Protein AF-A0A519YXF6-F1 (afdb_monomer)

pLDDT: mean 74.69, std 16.26, range [27.08, 92.06]

Sequence (154 aa):
MPQNLLSKSTFIRSLQCQKSLYLYKRHTYLRDKISEEQQVQTAANLNEEIAKWQGELPIFLSGAINPASLIPVFRRQVTVLRMGCAHAIMLVNRPLMLSRSAAPSSIKPHVEECLSAAKQVLEMVLDFVADNHMFQGFWKTQVRLTIPTADLIC

Foldseek 3Di:
DDDPDDDPVRVVVVVVVVVVVCCVVPPVVPDDDDDLVNLLVQLVVQLVVLVVVLVVDDPLQNCVDDLVPDDPVSSVVNLVSLLVSLVSLLVSLVVLVVDDPDDCVSNVVSVVSNVVSVVVNVVSVVVCVVVVVPPPPDCVVVVPVPDPPPDDDD

Nearest PDB structures (foldseek):
  4dyc-assembly1_B  TM=4.799E-01  e=4.374E+00  Enterobacteria phage HK620
  8j0o-assembly1_D  TM=3.938E-01  e=5.435E+00  Homo sapiens

Solvent-accessible surface area (backbone atoms only — not comparable to full-atom values): 9242 Å² total; per-residue (Å²): 131,86,76,89,72,74,52,71,69,57,53,53,50,49,54,51,49,52,51,52,52,49,33,64,76,75,37,65,84,78,53,83,85,71,54,68,69,56,50,52,53,51,32,53,53,50,52,50,50,50,55,51,55,48,68,70,40,57,63,83,58,51,63,82,52,66,57,84,81,42,59,72,69,56,30,49,52,32,52,54,50,54,48,51,52,28,48,49,48,35,61,55,33,46,66,63,76,72,53,88,81,67,63,66,80,74,48,47,63,46,52,53,51,26,52,49,27,52,48,52,47,51,51,56,52,50,53,31,60,74,68,70,59,74,61,87,75,64,57,73,68,58,53,64,79,75,47,82,79,75,88,71,91,132

Radius of gyration: 18.79 Å; Cα contacts (8 Å, |Δi|>4): 73; chains: 1; bounding box: 54×47×45 Å

Secondary structure (DSSP, 8-state):
-------HHHHHHHHHHHHHHHHHHH-GGGS----HHHHHHHHHHHHHHHHHHHHTS-TTTTT-S-GGGS-HHHHHHHHHHHHHHHHHHHHHHHHHHT-SSS-HHHHHHHHHHHHHHHHHHHHHHHHHHHTT---TTTTTTTGGGTS-------

Mean predicted aligned error: 11.9 Å

Structure (mmCIF, N/CA/C/O backbone):
data_AF-A0A5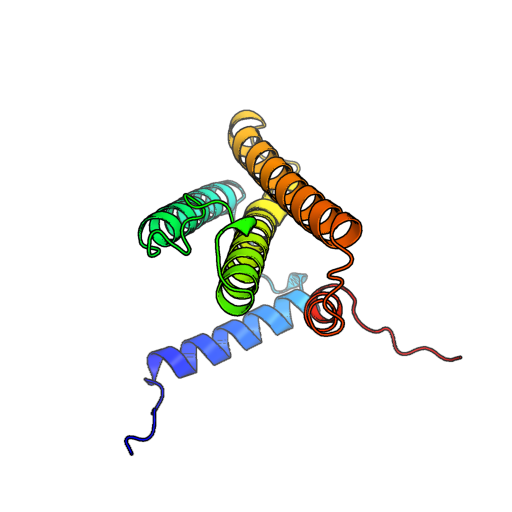19YXF6-F1
#
_entry.id   AF-A0A519YXF6-F1
#
loop_
_atom_site.group_PDB
_atom_site.id
_atom_site.type_symbol
_atom_site.label_atom_id
_atom_site.label_alt_id
_atom_site.label_comp_id
_atom_site.label_asym_id
_atom_site.label_entity_id
_atom_site.label_seq_id
_atom_site.pdbx_PDB_ins_code
_atom_site.Cartn_x
_atom_site.Cartn_y
_atom_site.Cartn_z
_atom_site.occupancy
_atom_site.B_iso_or_equiv
_atom_site.auth_seq_id
_atom_site.auth_comp_id
_atom_site.auth_asym_id
_atom_site.auth_atom_id
_atom_site.pdbx_PDB_model_num
ATOM 1 N N . MET A 1 1 ? 32.617 -6.165 10.094 1.00 41.38 1 MET A N 1
ATOM 2 C CA . MET A 1 1 ? 31.212 -6.264 9.638 1.00 41.38 1 MET A CA 1
ATOM 3 C C . MET A 1 1 ? 30.334 -6.174 10.880 1.00 41.38 1 MET A C 1
ATOM 5 O O . MET A 1 1 ? 30.453 -7.075 11.704 1.00 41.38 1 MET A O 1
ATOM 9 N N . PRO A 1 2 ? 29.558 -5.103 11.116 1.00 50.19 2 PRO A N 1
ATOM 10 C CA . PRO A 1 2 ? 28.715 -5.046 12.305 1.00 50.19 2 PRO A CA 1
ATOM 11 C C . PRO A 1 2 ? 27.603 -6.093 12.173 1.00 50.19 2 PRO A C 1
ATOM 13 O O . PRO A 1 2 ? 26.927 -6.174 11.149 1.00 50.19 2 PRO A O 1
ATOM 16 N N . GLN A 1 3 ? 27.449 -6.934 13.194 1.00 58.16 3 GLN A N 1
ATOM 17 C CA . GLN A 1 3 ? 26.287 -7.804 13.321 1.00 58.16 3 GLN A CA 1
ATOM 18 C C . G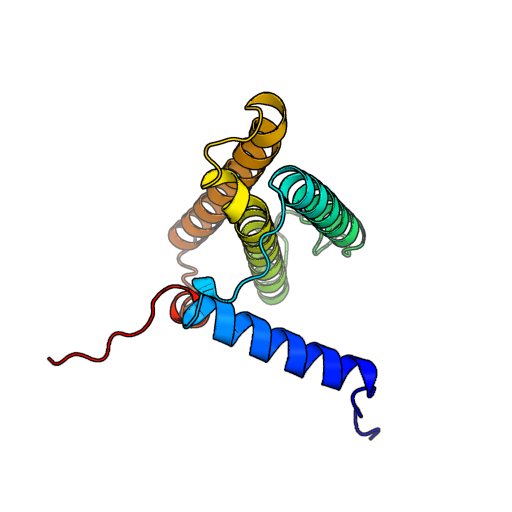LN A 1 3 ? 25.077 -6.897 13.551 1.00 58.16 3 GLN A C 1
ATOM 20 O O . GLN A 1 3 ? 25.054 -6.143 14.523 1.00 58.16 3 GLN A O 1
ATOM 25 N N . ASN A 1 4 ? 24.094 -6.932 12.650 1.00 59.56 4 ASN A N 1
ATOM 26 C CA . ASN A 1 4 ? 22.839 -6.196 12.803 1.00 59.56 4 ASN A CA 1
ATOM 27 C C . ASN A 1 4 ? 22.037 -6.813 13.959 1.00 59.56 4 ASN A C 1
ATOM 29 O O . ASN A 1 4 ? 21.145 -7.636 13.751 1.00 59.56 4 ASN A O 1
ATOM 33 N N . LEU A 1 5 ? 22.405 -6.470 15.192 1.00 74.00 5 LEU A N 1
ATOM 34 C CA . LEU A 1 5 ? 21.732 -6.932 16.394 1.00 74.00 5 LEU A CA 1
ATOM 35 C C . LEU A 1 5 ? 20.425 -6.147 16.532 1.00 74.00 5 LEU A C 1
ATOM 37 O O . LEU A 1 5 ? 20.432 -4.940 16.770 1.00 74.00 5 LEU A O 1
ATOM 41 N N . LEU A 1 6 ? 19.295 -6.829 16.344 1.00 69.88 6 LEU A N 1
ATOM 42 C CA . LEU A 1 6 ? 17.977 -6.232 16.539 1.00 69.88 6 LEU A CA 1
ATOM 43 C C . LEU A 1 6 ? 17.866 -5.675 17.961 1.00 69.88 6 LEU A C 1
ATOM 45 O O . LEU A 1 6 ? 18.164 -6.362 18.939 1.00 69.88 6 LEU A O 1
ATOM 49 N N . SER A 1 7 ? 17.390 -4.436 18.079 1.00 85.94 7 SER A N 1
ATOM 50 C CA . SER A 1 7 ? 17.080 -3.853 19.383 1.00 85.94 7 SER A CA 1
ATOM 51 C C . SER A 1 7 ? 16.068 -4.727 20.128 1.00 85.94 7 SER A C 1
ATOM 53 O O . SER A 1 7 ? 15.132 -5.262 19.521 1.00 85.94 7 SER A O 1
ATOM 55 N N . LYS A 1 8 ? 16.205 -4.823 21.459 1.00 83.81 8 LYS A N 1
ATOM 56 C CA . LYS A 1 8 ? 15.274 -5.561 22.332 1.00 83.81 8 LYS A CA 1
ATOM 57 C C . LYS A 1 8 ? 13.814 -5.188 22.047 1.00 83.81 8 LYS A C 1
ATOM 59 O O . LYS A 1 8 ? 12.961 -6.066 21.980 1.00 83.81 8 LYS A O 1
ATOM 64 N N . SER A 1 9 ? 13.524 -3.909 21.798 1.00 84.94 9 SER A N 1
ATOM 65 C CA . SER A 1 9 ? 12.168 -3.440 21.476 1.00 84.94 9 SER A CA 1
ATOM 66 C C . SER A 1 9 ? 11.649 -3.971 20.136 1.00 84.94 9 SER A C 1
ATOM 68 O O . SER A 1 9 ? 10.468 -4.286 20.010 1.00 84.94 9 SER A O 1
ATOM 70 N N . THR A 1 10 ? 12.526 -4.115 19.141 1.00 78.56 10 THR A N 1
ATOM 71 C CA . THR A 1 10 ? 12.168 -4.647 17.819 1.00 78.56 10 THR A CA 1
ATOM 72 C C . THR A 1 10 ? 11.903 -6.149 17.894 1.00 78.56 10 THR A C 1
ATOM 74 O O . THR A 1 10 ? 10.926 -6.629 17.322 1.00 78.56 10 THR A O 1
ATOM 77 N N . PHE A 1 11 ? 12.707 -6.884 18.671 1.00 81.81 11 PHE A N 1
ATOM 78 C CA . PHE A 1 11 ? 12.487 -8.309 18.922 1.00 81.81 11 PHE A CA 1
ATOM 79 C C . PHE A 1 11 ? 11.144 -8.574 19.624 1.00 81.81 11 PHE A C 1
ATOM 81 O O . PHE A 1 11 ? 10.358 -9.399 19.159 1.00 81.81 11 PHE A O 1
ATOM 88 N N . ILE A 1 12 ? 10.830 -7.825 20.688 1.00 87.56 12 ILE A N 1
ATOM 89 C CA . ILE A 1 12 ? 9.553 -7.968 21.409 1.00 87.56 12 ILE A CA 1
ATOM 90 C C . ILE A 1 12 ? 8.356 -7.630 20.509 1.00 87.56 12 ILE A C 1
ATOM 92 O O . ILE A 1 12 ? 7.383 -8.384 20.492 1.00 87.56 12 ILE A O 1
ATOM 96 N N . ARG A 1 13 ? 8.431 -6.556 19.709 1.00 82.12 13 ARG A N 1
ATOM 97 C CA . ARG A 1 13 ? 7.377 -6.212 18.735 1.00 82.12 13 ARG A CA 1
ATOM 98 C C . ARG A 1 13 ? 7.168 -7.309 17.691 1.00 82.12 13 ARG A C 1
ATOM 100 O O . ARG A 1 13 ? 6.027 -7.595 17.343 1.00 82.12 13 ARG A O 1
ATOM 107 N N . SER A 1 14 ? 8.243 -7.950 17.230 1.00 75.19 14 SER A N 1
ATOM 108 C CA . SER A 1 14 ? 8.157 -9.082 16.299 1.00 75.19 14 SER A CA 1
ATOM 109 C C . SER A 1 14 ? 7.391 -10.262 16.910 1.00 75.19 14 SER A C 1
ATOM 111 O O . SER A 1 14 ? 6.435 -10.757 16.311 1.00 75.19 14 SER A O 1
ATOM 113 N N . LEU A 1 15 ? 7.719 -10.647 18.151 1.00 84.75 15 LEU A N 1
ATOM 114 C CA . LEU A 1 15 ? 6.999 -11.707 18.872 1.00 84.75 15 LEU A CA 1
ATOM 115 C C . LEU A 1 15 ? 5.523 -11.357 19.108 1.00 84.75 15 LEU A C 1
ATOM 117 O O . LEU A 1 15 ? 4.647 -12.209 18.947 1.00 84.75 15 LEU A O 1
ATOM 121 N N . GLN A 1 16 ? 5.227 -10.103 19.459 1.00 85.38 16 GLN A N 1
ATOM 122 C CA . GLN A 1 16 ? 3.851 -9.623 19.613 1.00 85.38 16 GLN A CA 1
ATOM 123 C C . GLN A 1 16 ? 3.085 -9.692 18.290 1.00 85.38 16 GLN A C 1
ATOM 125 O O . GLN A 1 16 ? 1.964 -10.194 18.264 1.00 85.38 16 GLN A O 1
ATOM 130 N N . CYS A 1 17 ? 3.698 -9.264 17.185 1.00 80.69 17 CYS A N 1
ATOM 131 C CA . CYS A 1 17 ? 3.105 -9.353 15.854 1.00 80.69 17 CYS A CA 1
ATOM 132 C C . CYS A 1 17 ? 2.814 -10.813 15.472 1.00 80.69 17 CYS A C 1
ATOM 134 O O . CYS A 1 17 ? 1.709 -11.127 15.030 1.00 80.69 17 CYS A O 1
ATOM 136 N N . GLN A 1 18 ? 3.756 -11.727 15.729 1.00 80.88 18 GLN A N 1
ATOM 137 C CA . GLN A 1 18 ? 3.574 -13.158 15.480 1.00 80.88 18 GLN A CA 1
ATOM 138 C C . GLN A 1 18 ? 2.417 -13.741 16.301 1.00 80.88 18 GLN A C 1
ATOM 140 O O . GLN A 1 18 ? 1.584 -14.471 15.756 1.00 80.88 18 GLN A O 1
ATOM 145 N N . LYS A 1 19 ? 2.326 -13.395 17.590 1.00 82.50 19 LYS A N 1
ATOM 146 C CA . LYS A 1 19 ? 1.208 -13.799 18.453 1.00 82.50 19 LYS A CA 1
ATOM 147 C C . LYS A 1 19 ? -0.121 -13.262 17.916 1.00 82.50 19 LYS A C 1
ATOM 149 O O . LYS A 1 19 ? -1.068 -14.033 17.776 1.00 82.50 19 LYS A O 1
ATOM 154 N N . SER A 1 20 ? -0.184 -11.980 17.562 1.00 78.75 20 SER A N 1
ATOM 155 C CA . SER A 1 20 ? -1.382 -11.358 16.988 1.00 78.75 20 SER A CA 1
ATOM 156 C C . SER A 1 20 ? -1.798 -12.016 15.672 1.00 78.75 20 SER A C 1
ATOM 158 O O . SER A 1 20 ? -2.982 -12.275 15.470 1.00 78.75 20 SER A O 1
ATOM 160 N N . LEU A 1 21 ? -0.842 -12.365 14.805 1.00 78.62 21 LEU A N 1
ATOM 161 C CA . LEU A 1 21 ? -1.110 -13.061 13.545 1.00 78.62 21 LEU A CA 1
ATOM 162 C C . LEU A 1 21 ? -1.622 -14.491 13.776 1.00 78.62 21 LEU A C 1
ATOM 164 O O . LEU A 1 21 ? -2.539 -14.939 13.087 1.00 78.62 21 LEU A O 1
ATOM 168 N N . TYR A 1 22 ? -1.057 -15.204 14.754 1.00 79.50 22 TYR A N 1
ATOM 169 C CA . TYR A 1 22 ? -1.525 -16.533 15.146 1.00 79.50 22 TYR A CA 1
ATOM 170 C C . TYR A 1 22 ? -2.968 -16.486 15.662 1.00 79.50 22 TYR A C 1
ATOM 172 O O . TYR A 1 22 ? -3.812 -17.261 15.207 1.00 79.50 22 TYR A O 1
ATOM 180 N N . LEU A 1 23 ? -3.272 -15.537 16.553 1.00 81.50 23 LEU A N 1
ATOM 181 C CA . LEU A 1 23 ? -4.625 -15.328 17.070 1.00 81.50 23 LEU A CA 1
ATOM 182 C C . LEU A 1 23 ? -5.595 -14.925 15.952 1.00 81.50 23 LEU A C 1
ATOM 184 O O . LEU A 1 23 ? -6.676 -15.500 15.864 1.00 81.50 23 LEU A O 1
ATOM 188 N N . TYR A 1 24 ? -5.187 -14.032 15.044 1.00 73.88 24 TYR A N 1
ATOM 189 C CA . TYR A 1 24 ? -5.991 -13.644 13.880 1.00 73.88 24 TYR A CA 1
ATOM 190 C C . TYR A 1 24 ? -6.361 -14.847 13.002 1.00 73.88 24 TYR A C 1
ATOM 192 O O . TYR A 1 24 ? -7.488 -14.931 12.522 1.00 73.88 24 TYR A O 1
ATOM 200 N N . LYS A 1 25 ? -5.429 -15.790 12.803 1.00 74.88 25 LYS A N 1
ATOM 201 C CA . LYS A 1 25 ? -5.655 -16.968 11.953 1.00 74.88 25 LYS A CA 1
ATOM 202 C C . LYS A 1 25 ? -6.420 -18.100 12.638 1.00 74.88 25 LYS A C 1
ATOM 204 O O . LYS A 1 25 ? -7.140 -18.813 11.949 1.00 74.88 25 LYS A O 1
ATOM 209 N N . ARG A 1 26 ? -6.227 -18.321 13.944 1.00 79.12 26 ARG A N 1
ATOM 210 C CA . ARG A 1 26 ? -6.724 -19.533 14.630 1.00 79.12 26 ARG A CA 1
ATOM 211 C C . ARG A 1 26 ? -7.726 -19.289 15.754 1.00 79.12 26 ARG A C 1
ATOM 213 O O . ARG A 1 26 ? -8.490 -20.194 16.067 1.00 79.12 26 ARG A O 1
ATOM 220 N N . HIS A 1 27 ? -7.745 -18.103 16.357 1.00 79.12 27 HIS A N 1
ATOM 221 C CA . HIS A 1 27 ? -8.558 -17.818 17.543 1.00 79.12 27 HIS A CA 1
ATOM 222 C C . HIS A 1 27 ? -9.155 -16.408 17.482 1.00 79.12 27 HIS A C 1
ATOM 224 O O . HIS A 1 27 ? -8.886 -15.556 18.328 1.00 79.12 27 HIS A O 1
ATOM 230 N N . THR A 1 28 ? -9.994 -16.161 16.475 1.00 69.75 28 THR A N 1
ATOM 231 C CA . THR A 1 28 ? -10.636 -14.856 16.232 1.00 69.75 28 THR A CA 1
ATOM 232 C C . THR A 1 28 ? -11.491 -14.361 17.404 1.00 69.75 28 THR A C 1
ATOM 234 O O . THR A 1 28 ? -11.636 -13.154 17.577 1.00 69.75 28 THR A O 1
ATOM 237 N N . TYR A 1 29 ? -12.012 -15.266 18.238 1.00 74.19 29 TYR A N 1
ATOM 238 C CA . TYR A 1 29 ? -12.806 -14.952 19.433 1.00 74.19 29 TYR A CA 1
ATOM 239 C C . TYR A 1 29 ? -11.977 -14.431 20.621 1.00 74.19 29 TYR A C 1
ATOM 241 O O . TYR A 1 29 ? -12.544 -13.819 21.519 1.00 74.19 29 TYR A O 1
ATOM 249 N N . LEU A 1 30 ? -10.654 -14.645 20.631 1.00 73.75 30 LEU A N 1
ATOM 250 C CA . LEU A 1 30 ? -9.733 -14.110 21.650 1.00 73.75 30 LEU A CA 1
ATOM 251 C C . LEU A 1 30 ? -9.231 -12.701 21.307 1.00 73.75 30 LEU A C 1
ATOM 253 O O . LEU A 1 30 ? -8.311 -12.193 21.946 1.00 73.75 30 LEU A O 1
ATOM 257 N N . ARG A 1 31 ? -9.771 -12.094 20.249 1.00 69.56 31 ARG A N 1
ATOM 258 C CA . ARG A 1 31 ? -9.360 -10.775 19.787 1.00 69.56 31 ARG A CA 1
ATOM 259 C C . ARG A 1 31 ? -9.947 -9.703 20.696 1.00 69.56 31 ARG A C 1
ATOM 261 O O . ARG A 1 31 ? -11.144 -9.718 20.977 1.00 69.56 31 ARG A O 1
ATOM 268 N N . ASP A 1 32 ? -9.124 -8.724 21.052 1.00 70.56 32 ASP A N 1
ATOM 269 C CA . ASP A 1 32 ? -9.623 -7.494 21.654 1.00 70.56 32 ASP A CA 1
ATOM 270 C C . ASP A 1 32 ? -10.609 -6.830 20.685 1.00 70.56 32 ASP A C 1
ATOM 272 O O . ASP A 1 32 ? -10.300 -6.589 19.510 1.00 70.56 32 ASP A O 1
ATOM 276 N N . LYS A 1 33 ? -11.833 -6.581 21.157 1.00 68.88 33 LYS A N 1
ATOM 277 C CA . LYS A 1 33 ? -12.841 -5.866 20.374 1.00 68.88 33 LYS A CA 1
ATOM 278 C C . LYS A 1 33 ? -12.420 -4.402 20.284 1.00 68.88 33 LYS A C 1
ATOM 280 O O . LYS A 1 33 ? -12.493 -3.675 21.266 1.00 68.88 33 LYS A O 1
ATOM 285 N N . ILE A 1 34 ? -11.989 -3.987 19.099 1.00 76.12 34 ILE A N 1
ATOM 286 C CA . ILE A 1 34 ? -11.734 -2.582 18.773 1.00 76.12 34 ILE A CA 1
ATOM 287 C C . ILE A 1 34 ? -13.065 -1.974 18.325 1.00 76.12 34 ILE A C 1
ATOM 289 O O . ILE A 1 34 ? -13.707 -2.537 17.429 1.00 76.12 34 ILE A O 1
ATOM 293 N N . SER A 1 35 ? -13.468 -0.853 18.932 1.00 82.31 35 SER A N 1
ATOM 294 C CA . SER A 1 35 ? -14.668 -0.109 18.513 1.00 82.31 35 SER A CA 1
ATOM 295 C C . SER A 1 35 ? -14.565 0.276 17.036 1.00 82.31 35 SER A C 1
ATOM 297 O O . SER A 1 35 ? -13.473 0.541 16.536 1.00 82.31 35 SER A O 1
ATOM 299 N N . GLU A 1 36 ? -15.683 0.336 16.321 1.00 77.75 36 GLU A N 1
ATOM 300 C CA . GLU A 1 36 ? -15.692 0.753 14.915 1.00 77.75 36 GLU A CA 1
ATOM 301 C C . GLU A 1 36 ? -15.124 2.170 14.734 1.00 77.75 36 GLU A C 1
ATOM 303 O O . GLU A 1 36 ? -14.379 2.414 13.791 1.00 77.75 36 GLU A O 1
ATOM 308 N N . GLU A 1 37 ? -15.363 3.071 15.688 1.00 81.62 37 GLU A N 1
ATOM 309 C CA . GLU A 1 37 ? -14.782 4.424 15.705 1.00 81.62 37 GLU A CA 1
ATOM 310 C C . GLU A 1 37 ? -13.254 4.380 15.805 1.00 81.62 37 GLU A C 1
ATOM 312 O O . GLU A 1 37 ? -12.548 5.077 15.079 1.00 81.62 37 GLU A O 1
ATOM 317 N N . GLN A 1 38 ? -12.730 3.502 16.664 1.00 84.06 38 GLN A N 1
ATOM 318 C CA . GLN A 1 38 ? -11.292 3.284 16.789 1.00 84.06 38 GLN A CA 1
ATOM 319 C C . GLN A 1 38 ? -10.713 2.661 15.513 1.00 84.06 38 GLN A C 1
ATOM 321 O O . GLN A 1 38 ? -9.589 2.992 15.139 1.00 84.06 38 GLN A O 1
ATOM 326 N N . GLN A 1 39 ? -11.457 1.784 14.827 1.00 83.25 39 GLN A N 1
ATOM 327 C CA . GLN A 1 39 ? -11.034 1.217 13.542 1.00 83.25 39 GLN A CA 1
ATOM 328 C C . GLN A 1 39 ? -10.967 2.288 12.453 1.00 83.25 39 GLN A C 1
ATOM 330 O O . GLN A 1 39 ? -9.973 2.332 11.733 1.00 83.25 39 GLN A O 1
ATOM 335 N N . VAL A 1 40 ? -11.975 3.163 12.359 1.00 85.94 40 VAL A N 1
ATOM 336 C CA . VAL A 1 40 ? -11.989 4.287 11.408 1.00 85.94 40 VAL A CA 1
ATOM 337 C C . VAL A 1 40 ? -10.825 5.233 11.692 1.00 85.94 40 VAL A C 1
ATOM 339 O O . VAL A 1 40 ? -10.049 5.526 10.787 1.00 85.94 40 VAL A O 1
ATOM 342 N N . GLN A 1 41 ? -10.626 5.634 12.951 1.00 88.62 41 GLN A N 1
ATOM 343 C CA . GLN A 1 41 ? -9.508 6.506 13.319 1.00 88.62 41 GLN A CA 1
ATOM 344 C C . GLN A 1 41 ? -8.149 5.861 1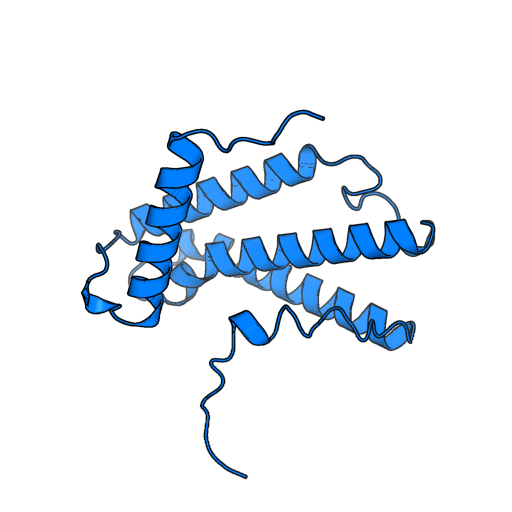3.017 1.00 88.62 41 G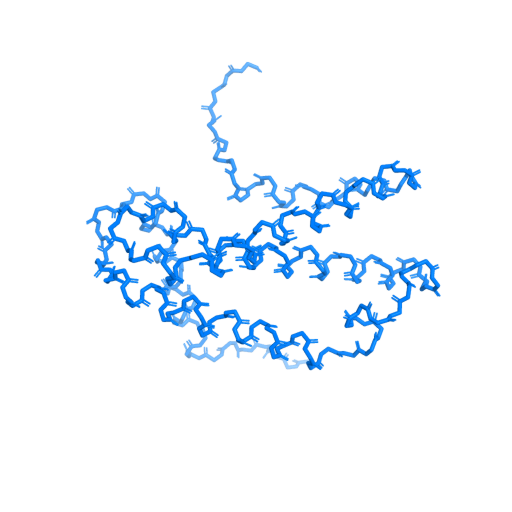LN A C 1
ATOM 346 O O . GLN A 1 41 ? -7.252 6.513 12.488 1.00 88.62 41 GLN A O 1
ATOM 351 N N . THR A 1 42 ? -7.991 4.572 13.325 1.00 87.62 42 THR A N 1
ATOM 352 C CA . THR A 1 42 ? -6.750 3.840 13.037 1.00 87.62 42 THR A CA 1
ATOM 353 C C . THR A 1 42 ? -6.505 3.749 11.533 1.00 87.62 42 THR A C 1
ATOM 355 O O . THR A 1 42 ? -5.376 3.942 11.093 1.00 87.62 42 THR A O 1
ATOM 358 N N . ALA A 1 43 ? -7.544 3.482 10.737 1.00 87.50 43 ALA A N 1
ATOM 359 C CA . ALA A 1 43 ? -7.428 3.422 9.285 1.00 87.50 43 ALA A CA 1
ATOM 360 C C . ALA A 1 43 ? -7.059 4.783 8.685 1.00 87.50 43 ALA A C 1
ATOM 362 O O . ALA A 1 43 ? -6.171 4.842 7.841 1.00 87.50 43 ALA A O 1
ATOM 363 N N . ALA A 1 44 ? -7.676 5.869 9.160 1.00 90.19 44 ALA A N 1
ATOM 364 C CA . ALA A 1 44 ? -7.343 7.225 8.734 1.00 90.19 44 ALA A CA 1
ATOM 365 C C . ALA A 1 44 ? -5.871 7.562 9.021 1.00 90.19 44 ALA A C 1
ATOM 367 O O . ALA A 1 44 ? -5.155 7.979 8.113 1.00 90.19 44 ALA A O 1
ATOM 368 N N . ASN A 1 45 ? -5.398 7.285 10.241 1.00 91.56 45 ASN A N 1
ATOM 369 C CA . ASN A 1 45 ? -4.003 7.518 10.621 1.00 91.56 45 ASN A CA 1
ATOM 370 C C . ASN A 1 45 ? -3.031 6.703 9.752 1.00 91.56 45 ASN A C 1
ATOM 372 O O . ASN A 1 45 ? -2.014 7.218 9.299 1.00 91.56 45 ASN A O 1
ATOM 376 N N . LEU A 1 46 ? -3.341 5.427 9.500 1.00 88.88 46 LEU A N 1
ATOM 377 C CA . LEU A 1 46 ? -2.494 4.561 8.679 1.00 88.88 46 LEU A CA 1
ATOM 378 C C . LEU A 1 46 ? -2.472 4.995 7.208 1.00 88.88 46 LEU A C 1
ATOM 380 O O . LEU A 1 46 ? -1.410 4.954 6.591 1.00 88.88 46 LEU A O 1
ATOM 384 N N . ASN A 1 47 ? -3.603 5.428 6.644 1.00 89.88 47 ASN A N 1
ATOM 385 C CA . ASN A 1 47 ? -3.634 5.953 5.276 1.00 89.88 47 ASN A CA 1
ATOM 386 C C . ASN A 1 47 ? -2.830 7.259 5.169 1.00 89.88 47 ASN A C 1
ATOM 388 O O . ASN A 1 47 ? -2.090 7.434 4.202 1.00 89.88 47 ASN A O 1
ATOM 392 N N . GLU A 1 48 ? -2.883 8.129 6.183 1.00 92.06 48 GLU A N 1
ATOM 393 C CA . GLU A 1 48 ? -2.042 9.331 6.247 1.00 92.06 48 GLU A CA 1
ATOM 394 C C . GLU A 1 48 ? -0.546 8.983 6.330 1.00 92.06 48 GLU A C 1
ATOM 396 O O . GLU A 1 48 ? 0.261 9.551 5.593 1.00 92.06 48 GLU A O 1
ATOM 401 N N . GLU A 1 49 ? -0.160 8.010 7.162 1.00 91.12 49 GLU A N 1
ATOM 402 C CA . GLU A 1 49 ? 1.227 7.534 7.234 1.00 91.12 49 GLU A CA 1
ATOM 403 C C . GLU A 1 49 ? 1.708 6.948 5.900 1.00 91.12 49 GLU A C 1
ATOM 405 O O . GLU A 1 49 ? 2.835 7.224 5.481 1.00 91.12 49 GLU A O 1
ATOM 410 N N . ILE A 1 50 ? 0.860 6.180 5.205 1.00 87.75 50 ILE A N 1
ATOM 411 C CA . ILE A 1 50 ? 1.165 5.646 3.870 1.00 87.75 50 ILE A CA 1
ATOM 412 C C . ILE A 1 50 ? 1.360 6.793 2.873 1.00 87.75 50 ILE A C 1
ATOM 414 O O . ILE A 1 50 ? 2.356 6.792 2.148 1.00 87.75 50 ILE A O 1
ATOM 418 N N . ALA A 1 51 ? 0.457 7.776 2.849 1.00 88.62 51 ALA A N 1
ATOM 419 C CA . ALA A 1 51 ? 0.542 8.925 1.949 1.00 88.62 51 ALA A CA 1
ATOM 420 C C . ALA A 1 51 ? 1.799 9.766 2.219 1.00 88.62 51 ALA A C 1
ATOM 422 O O . ALA A 1 51 ? 2.507 10.162 1.289 1.00 88.62 51 ALA A O 1
ATOM 423 N N . LYS A 1 52 ? 2.130 9.984 3.495 1.00 91.25 52 LYS A N 1
ATOM 424 C CA . LYS A 1 52 ? 3.358 10.669 3.903 1.00 91.25 52 LYS A CA 1
ATOM 425 C C . LYS A 1 52 ? 4.597 9.907 3.442 1.00 91.25 52 LYS A C 1
ATOM 427 O O . LYS A 1 52 ? 5.467 10.492 2.803 1.00 91.25 52 LYS A O 1
ATOM 432 N N . TRP A 1 53 ? 4.664 8.607 3.725 1.00 89.31 53 TRP A N 1
ATOM 433 C CA . TRP A 1 53 ? 5.790 7.773 3.312 1.00 89.31 53 TRP A CA 1
ATOM 434 C C . TRP A 1 53 ? 5.948 7.749 1.785 1.00 89.31 53 TRP A C 1
ATOM 436 O O . TRP A 1 53 ? 7.070 7.827 1.291 1.00 89.31 53 TRP A O 1
ATOM 446 N N . GLN A 1 54 ? 4.847 7.730 1.025 1.00 85.12 54 GLN A N 1
ATOM 447 C CA . GLN A 1 54 ? 4.884 7.863 -0.435 1.00 85.12 54 GLN A CA 1
ATOM 448 C C . GLN A 1 54 ? 5.472 9.206 -0.893 1.00 85.12 54 GLN A C 1
ATOM 450 O O . GLN A 1 54 ? 6.211 9.238 -1.877 1.00 85.12 54 GLN A O 1
ATOM 455 N N . GLY A 1 55 ? 5.181 10.297 -0.180 1.00 85.56 55 GLY A N 1
ATOM 456 C CA . GLY A 1 55 ? 5.751 11.622 -0.443 1.00 85.56 55 GLY A CA 1
ATOM 457 C C . GLY A 1 55 ? 7.247 11.737 -0.126 1.00 85.56 55 GLY A C 1
ATOM 458 O O . GLY A 1 55 ? 7.938 12.550 -0.735 1.00 85.56 55 GLY A O 1
ATOM 459 N N . GLU A 1 56 ? 7.766 10.908 0.781 1.00 88.31 56 GLU A N 1
ATOM 460 C CA . GLU A 1 56 ? 9.197 10.841 1.121 1.00 88.31 56 GLU A CA 1
ATOM 461 C C . GLU A 1 56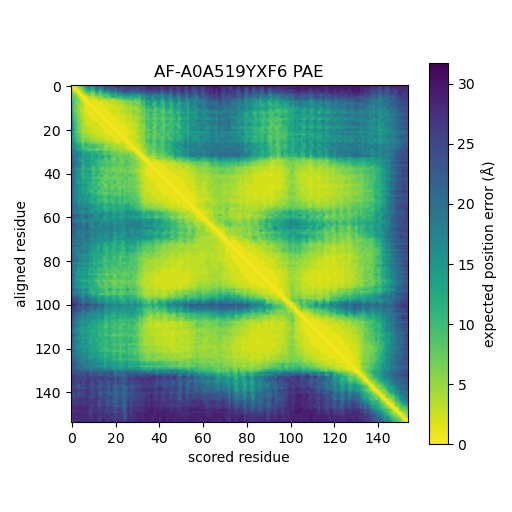 ? 10.016 10.022 0.105 1.00 88.31 56 GLU A C 1
ATOM 463 O O . GLU A 1 56 ? 11.251 10.025 0.143 1.00 88.31 56 GLU A O 1
ATOM 468 N N . LEU A 1 57 ? 9.354 9.315 -0.818 1.00 85.19 57 LEU A N 1
ATOM 469 C CA . LEU A 1 57 ? 10.037 8.502 -1.816 1.00 85.19 57 LEU A CA 1
ATOM 470 C C . LEU A 1 57 ? 10.817 9.370 -2.819 1.00 85.19 57 LEU A C 1
ATOM 472 O O . LEU A 1 57 ? 10.318 10.393 -3.292 1.00 85.19 57 LEU A O 1
ATOM 476 N N . PRO A 1 58 ? 12.013 8.923 -3.248 1.00 83.44 58 PRO A N 1
ATOM 477 C CA . PRO A 1 58 ? 12.722 9.543 -4.361 1.00 83.44 58 PRO A CA 1
ATOM 478 C C . PRO A 1 58 ? 11.840 9.652 -5.613 1.00 83.44 58 PRO A C 1
ATOM 480 O O . PRO A 1 58 ? 11.044 8.757 -5.885 1.00 83.44 58 PRO A O 1
ATOM 483 N N . ILE A 1 59 ? 12.029 10.692 -6.433 1.00 78.94 59 ILE A N 1
ATOM 484 C CA . ILE A 1 59 ? 11.184 10.992 -7.614 1.00 78.94 59 ILE A CA 1
ATOM 485 C C . ILE A 1 59 ? 11.055 9.798 -8.582 1.00 78.94 59 ILE A C 1
ATOM 487 O O . ILE A 1 59 ? 10.007 9.573 -9.182 1.00 78.94 59 ILE A O 1
ATOM 491 N N . PHE A 1 60 ? 12.110 8.993 -8.720 1.00 75.44 60 PHE A N 1
ATOM 492 C CA . PHE A 1 60 ? 12.086 7.804 -9.575 1.00 75.44 60 PHE A CA 1
ATOM 493 C C . PHE A 1 60 ? 11.260 6.641 -8.997 1.00 75.44 60 PHE A C 1
ATOM 495 O O . PHE A 1 60 ? 10.947 5.719 -9.740 1.00 75.44 60 PHE A O 1
ATOM 502 N N . LEU A 1 61 ? 10.893 6.686 -7.711 1.00 73.88 61 LEU A N 1
ATOM 503 C CA . LEU A 1 61 ? 10.029 5.729 -7.005 1.00 73.88 61 LEU A CA 1
ATOM 504 C C . LEU A 1 61 ? 8.648 6.295 -6.645 1.00 73.88 61 LEU A C 1
ATOM 506 O O . LEU A 1 61 ? 7.719 5.513 -6.461 1.00 73.88 61 LEU A O 1
ATOM 510 N N . SER A 1 62 ? 8.491 7.621 -6.594 1.00 72.62 62 SER A N 1
ATOM 511 C CA . SER A 1 62 ? 7.222 8.298 -6.274 1.00 72.62 62 SER A CA 1
ATOM 512 C C . SER A 1 62 ? 6.142 8.100 -7.339 1.00 72.62 62 SER A C 1
ATOM 514 O O . SER A 1 62 ? 4.964 8.356 -7.113 1.00 72.62 62 SER A O 1
ATOM 516 N N . GLY A 1 63 ? 6.539 7.638 -8.526 1.00 69.75 63 GLY A N 1
ATOM 517 C CA . GLY A 1 63 ? 5.636 7.420 -9.641 1.00 69.75 63 GLY A CA 1
ATOM 518 C C . GLY A 1 63 ? 5.364 8.659 -10.494 1.00 69.75 63 GLY A C 1
ATOM 519 O O . GLY A 1 63 ? 4.525 8.570 -11.386 1.00 69.75 63 GLY A O 1
ATOM 520 N N . ALA A 1 64 ? 6.090 9.758 -10.273 1.00 74.38 64 ALA A N 1
ATOM 521 C CA . ALA A 1 64 ? 6.042 10.958 -11.111 1.00 74.38 64 ALA A CA 1
ATOM 522 C C . ALA A 1 64 ? 6.677 10.760 -12.503 1.00 74.38 64 ALA A C 1
ATOM 524 O O . ALA A 1 64 ? 6.403 11.518 -13.430 1.00 74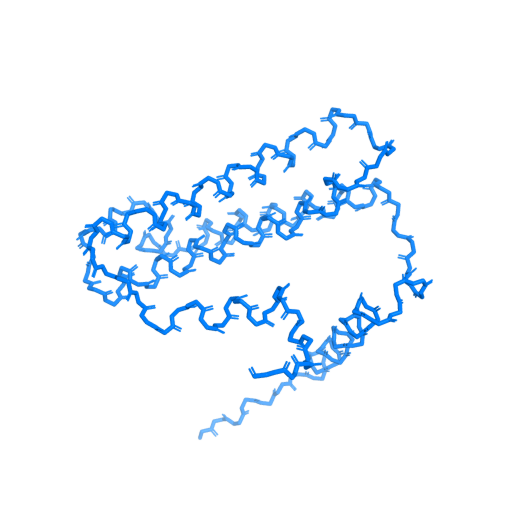.38 64 ALA A O 1
ATOM 525 N N . ILE A 1 65 ? 7.531 9.744 -12.658 1.00 75.81 65 ILE A N 1
ATOM 526 C CA . ILE A 1 65 ? 8.194 9.400 -13.921 1.00 75.81 65 ILE A CA 1
ATOM 527 C C . ILE A 1 65 ? 7.443 8.245 -14.591 1.00 75.81 65 ILE A C 1
ATOM 529 O O . ILE A 1 65 ? 7.046 7.287 -13.922 1.00 75.81 65 ILE A O 1
ATOM 533 N N . ASN A 1 66 ? 7.280 8.308 -15.918 1.00 75.44 66 ASN A N 1
ATOM 534 C CA . ASN A 1 66 ? 6.722 7.202 -16.693 1.00 75.44 66 ASN A CA 1
ATOM 535 C C . ASN A 1 66 ? 7.605 5.943 -16.514 1.00 75.44 66 ASN A C 1
ATOM 537 O O . ASN A 1 66 ? 8.778 5.973 -16.888 1.00 75.44 66 ASN A O 1
ATOM 541 N N . PRO A 1 67 ? 7.078 4.816 -15.996 1.00 71.75 67 PRO A N 1
ATOM 542 C CA . PRO A 1 67 ? 7.862 3.593 -15.801 1.00 71.75 67 PRO A CA 1
ATOM 543 C C . PRO A 1 67 ? 8.547 3.075 -17.077 1.00 71.75 67 PRO A C 1
ATOM 545 O O . PRO A 1 67 ? 9.580 2.402 -16.996 1.00 71.75 67 PRO A O 1
ATOM 548 N N . ALA A 1 68 ? 8.005 3.398 -18.257 1.00 73.19 68 ALA A N 1
ATOM 549 C CA . ALA A 1 68 ? 8.582 3.027 -19.542 1.00 73.19 68 ALA A CA 1
ATOM 550 C C . ALA A 1 68 ? 9.948 3.690 -19.803 1.00 73.19 68 ALA A C 1
ATOM 552 O O . ALA A 1 68 ? 10.796 3.070 -20.445 1.00 73.19 68 ALA A O 1
ATOM 553 N N . SER A 1 69 ? 10.198 4.891 -19.263 1.00 80.56 69 SER A N 1
ATOM 554 C CA . SER A 1 69 ? 11.469 5.614 -19.432 1.00 80.56 69 SER A CA 1
ATOM 555 C C . SER A 1 69 ? 12.574 5.154 -18.473 1.00 80.56 69 SER A C 1
ATOM 557 O O . SER A 1 69 ? 13.701 5.635 -18.558 1.00 80.56 69 SER A O 1
ATOM 559 N N . LEU A 1 70 ? 12.265 4.250 -17.539 1.00 80.00 70 LEU A N 1
ATOM 560 C CA . LEU A 1 70 ? 13.225 3.702 -16.583 1.00 80.00 70 LEU A CA 1
ATOM 561 C C . LEU A 1 70 ? 13.893 2.438 -17.134 1.00 80.00 70 LEU A C 1
ATOM 563 O O . LEU A 1 70 ? 13.263 1.630 -17.823 1.00 80.00 70 LEU A O 1
ATOM 567 N N . ILE A 1 71 ? 15.156 2.211 -16.750 1.00 80.88 71 ILE A N 1
ATOM 568 C CA . ILE A 1 71 ? 15.822 0.930 -17.019 1.00 80.88 71 ILE A CA 1
ATOM 569 C C . ILE A 1 71 ? 15.053 -0.228 -16.352 1.00 80.88 71 ILE A C 1
ATOM 571 O O . ILE A 1 71 ? 14.418 -0.026 -15.308 1.00 80.88 71 ILE A O 1
ATOM 575 N N . PRO A 1 72 ? 15.128 -1.462 -16.889 1.00 78.94 72 PRO A N 1
ATOM 576 C CA . PRO A 1 72 ? 14.254 -2.564 -16.472 1.00 78.94 72 PRO A CA 1
ATOM 577 C C . PRO A 1 72 ? 14.256 -2.865 -14.967 1.00 78.94 72 PRO A C 1
ATOM 579 O O . PRO A 1 72 ? 13.228 -3.244 -14.410 1.00 78.94 72 PRO A O 1
ATOM 582 N N . VAL A 1 73 ? 15.394 -2.685 -14.289 1.00 77.50 73 VAL A N 1
ATOM 583 C CA . VAL A 1 73 ? 15.508 -2.907 -12.838 1.00 77.50 73 VAL A CA 1
ATOM 584 C C . VAL A 1 73 ? 14.693 -1.882 -12.047 1.00 77.50 73 VAL A C 1
ATOM 586 O O . VAL A 1 73 ? 13.928 -2.274 -11.168 1.00 77.50 73 VAL A O 1
ATOM 589 N N . PHE A 1 74 ? 14.791 -0.592 -12.378 1.00 77.75 74 PHE A N 1
ATOM 590 C CA . PHE A 1 74 ? 14.001 0.448 -11.712 1.00 77.75 74 PHE A CA 1
ATOM 591 C C . PHE A 1 74 ? 12.520 0.349 -12.066 1.00 77.75 74 PHE A C 1
ATOM 593 O O . PHE A 1 74 ? 11.687 0.514 -11.181 1.00 77.75 74 PHE A O 1
ATOM 600 N N . ARG A 1 75 ? 12.180 -0.026 -13.308 1.00 77.19 75 ARG A N 1
ATOM 601 C CA . ARG A 1 75 ? 10.789 -0.315 -13.690 1.00 77.19 75 ARG A CA 1
ATOM 602 C C . ARG A 1 75 ? 10.175 -1.373 -12.770 1.00 77.19 75 ARG A C 1
ATOM 604 O O . ARG A 1 75 ? 9.097 -1.157 -12.228 1.00 77.19 75 ARG A O 1
ATOM 611 N N . ARG A 1 76 ? 10.893 -2.479 -12.529 1.00 77.50 76 ARG A N 1
ATOM 612 C CA . ARG A 1 76 ? 10.452 -3.517 -11.581 1.00 77.50 76 ARG A CA 1
ATOM 613 C C . ARG A 1 76 ? 10.267 -2.938 -10.184 1.00 77.50 76 ARG A C 1
ATOM 615 O O . ARG A 1 76 ? 9.202 -3.118 -9.611 1.00 77.50 76 ARG A O 1
ATOM 622 N N . GLN A 1 77 ? 11.269 -2.239 -9.652 1.00 80.75 77 GLN A N 1
ATOM 623 C CA . GLN A 1 77 ? 11.210 -1.673 -8.299 1.00 80.75 77 GLN A CA 1
ATOM 624 C C . GLN A 1 77 ? 10.003 -0.750 -8.107 1.00 80.75 77 GLN A C 1
ATOM 626 O O . GLN A 1 77 ? 9.277 -0.915 -7.130 1.00 80.75 77 GLN A O 1
ATOM 631 N N . VAL A 1 78 ? 9.743 0.151 -9.059 1.00 82.12 78 VAL A N 1
ATOM 632 C CA . VAL A 1 78 ? 8.578 1.048 -9.033 1.00 82.12 78 VAL A CA 1
ATOM 633 C C . VAL A 1 78 ? 7.278 0.263 -9.023 1.00 82.12 78 VAL A C 1
ATOM 635 O O . VAL A 1 78 ? 6.407 0.550 -8.204 1.00 82.12 78 VAL A O 1
ATOM 638 N N . THR A 1 79 ? 7.129 -0.744 -9.886 1.00 80.25 79 THR A N 1
ATOM 639 C CA . THR A 1 79 ? 5.866 -1.484 -9.922 1.00 80.25 79 THR A CA 1
ATOM 640 C C . THR A 1 79 ? 5.656 -2.338 -8.677 1.00 80.25 79 THR A C 1
ATOM 642 O O . THR A 1 79 ? 4.545 -2.376 -8.154 1.00 80.25 79 THR A O 1
ATOM 645 N N . VAL A 1 80 ? 6.709 -2.974 -8.147 1.00 81.12 80 VAL A N 1
ATOM 646 C CA . VAL A 1 80 ? 6.627 -3.689 -6.861 1.00 81.12 80 VAL A CA 1
ATOM 647 C C . VAL A 1 80 ? 6.183 -2.740 -5.755 1.00 81.12 80 VAL A C 1
ATOM 649 O O . VAL A 1 80 ? 5.300 -3.081 -4.969 1.00 81.12 80 VAL A O 1
ATOM 652 N N . LEU A 1 81 ? 6.778 -1.549 -5.708 1.00 8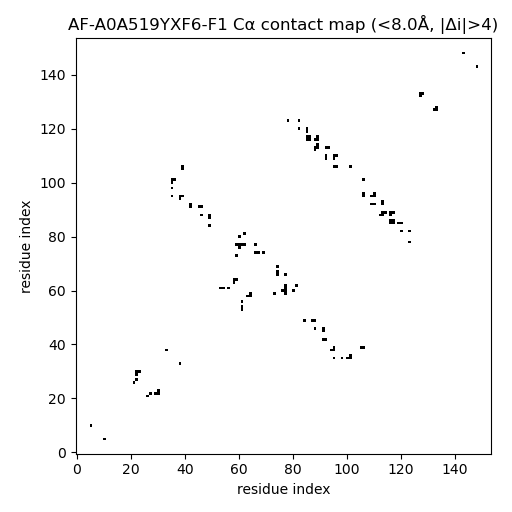4.62 81 LEU A N 1
ATOM 653 C CA . LEU A 1 81 ? 6.472 -0.552 -4.696 1.00 84.62 81 LEU A CA 1
ATOM 654 C C . LEU A 1 81 ? 5.019 -0.083 -4.805 1.00 84.62 81 LEU A C 1
ATOM 656 O O . LEU A 1 81 ? 4.300 -0.129 -3.811 1.00 84.62 81 LEU A O 1
ATOM 660 N N . ARG A 1 82 ? 4.559 0.280 -6.009 1.00 84.50 82 ARG A N 1
ATOM 661 C CA . ARG A 1 82 ? 3.170 0.693 -6.275 1.00 84.50 82 ARG A CA 1
ATOM 662 C C . ARG A 1 82 ? 2.164 -0.402 -5.922 1.00 84.50 82 ARG A C 1
ATOM 664 O O . ARG A 1 82 ? 1.172 -0.128 -5.252 1.00 84.50 82 ARG A O 1
ATOM 671 N N . MET A 1 83 ? 2.446 -1.649 -6.297 1.00 83.00 83 MET A N 1
ATOM 672 C CA . MET A 1 83 ? 1.623 -2.804 -5.931 1.00 83.00 83 MET A CA 1
ATOM 673 C C . MET A 1 83 ? 1.567 -2.990 -4.411 1.00 83.00 83 MET A C 1
ATOM 675 O O . MET A 1 83 ? 0.492 -3.173 -3.846 1.00 83.00 83 MET A O 1
ATOM 679 N N . GLY A 1 84 ? 2.718 -2.906 -3.738 1.00 84.56 84 GLY A N 1
ATOM 680 C CA . GLY A 1 84 ? 2.815 -2.991 -2.282 1.00 84.56 84 GLY A CA 1
ATOM 681 C C . GLY A 1 84 ? 2.025 -1.886 -1.579 1.00 84.56 84 GLY A C 1
ATOM 682 O O . GLY A 1 84 ? 1.291 -2.175 -0.636 1.00 84.56 84 GLY A O 1
ATOM 683 N N . CYS A 1 85 ? 2.102 -0.652 -2.081 1.00 85.12 85 CYS A N 1
ATOM 684 C CA . CYS A 1 85 ? 1.318 0.482 -1.590 1.00 85.12 85 CYS A CA 1
ATOM 685 C C . CYS A 1 85 ? -0.183 0.232 -1.713 1.00 85.12 85 CYS A C 1
ATOM 687 O O . CYS A 1 85 ? -0.917 0.345 -0.734 1.00 85.12 85 CYS A O 1
ATOM 689 N N . ALA A 1 86 ? -0.639 -0.136 -2.911 1.00 85.75 86 ALA A N 1
ATOM 690 C CA . ALA A 1 86 ? -2.050 -0.387 -3.160 1.00 85.75 86 ALA A CA 1
ATOM 691 C C . ALA A 1 86 ? -2.569 -1.541 -2.288 1.00 85.75 86 ALA A C 1
ATOM 693 O O . ALA A 1 86 ? -3.659 -1.470 -1.725 1.00 85.75 86 ALA A O 1
ATOM 694 N N . HIS A 1 87 ? -1.753 -2.580 -2.094 1.00 84.69 87 HIS A N 1
ATOM 695 C CA . HIS A 1 87 ? -2.056 -3.664 -1.166 1.00 84.69 87 HIS A CA 1
ATOM 696 C C . HIS A 1 87 ? -2.130 -3.206 0.293 1.00 84.69 87 HIS A C 1
ATOM 698 O O . HIS A 1 87 ? -3.020 -3.659 1.010 1.00 84.69 87 HIS A O 1
ATOM 704 N N . ALA A 1 88 ? -1.245 -2.313 0.738 1.00 85.88 88 ALA A N 1
ATOM 705 C CA . ALA A 1 88 ? -1.303 -1.748 2.083 1.00 85.88 88 ALA A CA 1
ATOM 706 C C . ALA A 1 88 ? -2.618 -0.983 2.304 1.00 85.88 88 ALA A C 1
ATOM 708 O O . ALA A 1 88 ? -3.322 -1.270 3.269 1.00 85.88 88 ALA A O 1
ATOM 709 N N . ILE A 1 89 ? -3.007 -0.118 1.362 1.00 87.19 89 ILE A N 1
ATOM 710 C CA . ILE A 1 89 ? -4.277 0.629 1.399 1.00 87.19 89 ILE A CA 1
ATOM 711 C C . ILE A 1 89 ? -5.479 -0.328 1.464 1.00 87.19 89 ILE A C 1
ATOM 713 O O . ILE A 1 89 ? -6.371 -0.170 2.301 1.00 87.19 89 ILE A O 1
ATOM 717 N N . MET A 1 90 ? -5.492 -1.373 0.628 1.00 87.44 90 MET A N 1
ATOM 718 C CA . MET A 1 90 ? -6.555 -2.385 0.659 1.00 87.44 90 MET A CA 1
ATOM 719 C C . MET A 1 90 ? -6.614 -3.120 2.006 1.00 87.44 90 MET A C 1
ATOM 721 O O . MET A 1 90 ? -7.702 -3.368 2.524 1.00 87.44 90 MET A O 1
ATOM 725 N N . LEU A 1 91 ? -5.466 -3.467 2.597 1.00 85.25 91 LEU A N 1
ATOM 726 C CA . LEU A 1 91 ? -5.400 -4.156 3.890 1.00 85.25 91 LEU A CA 1
ATOM 727 C C . LEU A 1 91 ? -5.868 -3.273 5.051 1.00 85.25 91 LEU A C 1
ATOM 729 O O . LEU A 1 91 ? -6.578 -3.775 5.925 1.00 85.25 91 LEU A O 1
ATOM 733 N N . VAL A 1 92 ? -5.499 -1.990 5.046 1.00 86.38 92 VAL A N 1
ATOM 734 C CA . VAL A 1 92 ? -5.900 -1.012 6.068 1.00 86.38 92 VAL A CA 1
ATOM 735 C C . VAL A 1 92 ? -7.413 -0.797 6.049 1.00 86.38 92 VAL A C 1
ATOM 737 O O . VAL A 1 92 ? -8.054 -0.859 7.096 1.00 86.38 92 VAL A O 1
ATOM 740 N N . ASN A 1 93 ? -8.003 -0.632 4.863 1.00 87.00 93 ASN A N 1
ATOM 741 C CA . ASN A 1 93 ? -9.430 -0.335 4.717 1.00 87.00 93 ASN A CA 1
ATOM 742 C C . ASN A 1 93 ? -10.337 -1.590 4.780 1.00 87.00 93 ASN A C 1
ATOM 744 O O . ASN A 1 93 ? -11.546 -1.475 4.994 1.00 87.00 93 ASN A O 1
ATOM 748 N N . ARG A 1 94 ? -9.790 -2.810 4.642 1.00 83.88 94 ARG A N 1
ATOM 749 C CA . ARG A 1 94 ? -10.562 -4.075 4.620 1.00 83.88 94 ARG A CA 1
ATOM 750 C C . ARG A 1 94 ? -11.505 -4.292 5.818 1.00 83.88 94 ARG A C 1
ATOM 752 O O . ARG A 1 94 ? -12.623 -4.746 5.579 1.00 83.88 94 ARG A O 1
ATOM 759 N N . PRO A 1 95 ? -11.119 -4.035 7.084 1.00 80.81 95 PRO A N 1
ATOM 760 C CA . PRO A 1 95 ? -12.013 -4.231 8.228 1.00 80.81 95 PRO A CA 1
ATOM 761 C C . PRO A 1 95 ? -13.260 -3.342 8.167 1.00 80.81 95 PRO A C 1
ATOM 763 O O . PRO A 1 95 ? -14.337 -3.786 8.554 1.00 80.81 95 PRO A O 1
ATOM 766 N N . LEU A 1 96 ? -13.129 -2.130 7.617 1.00 81.38 96 LEU A N 1
ATOM 767 C CA . LEU A 1 96 ? -14.218 -1.157 7.516 1.00 81.38 96 LEU A CA 1
ATOM 768 C C . LEU A 1 96 ? -15.277 -1.573 6.489 1.00 81.38 96 LEU A C 1
ATOM 770 O O . LEU A 1 96 ? -16.459 -1.339 6.708 1.00 81.38 96 LEU A O 1
ATOM 774 N N . MET A 1 97 ? -14.875 -2.269 5.420 1.00 76.12 97 MET A N 1
ATOM 775 C CA . MET A 1 97 ? -15.794 -2.832 4.416 1.00 76.12 97 MET A CA 1
ATOM 776 C C . MET A 1 97 ? -16.715 -3.918 4.986 1.00 76.12 97 MET A C 1
ATOM 778 O O . MET A 1 97 ? -17.793 -4.166 4.453 1.00 76.12 97 MET A O 1
ATOM 782 N N . LEU A 1 98 ? -16.266 -4.603 6.040 1.00 72.88 98 LEU A N 1
ATOM 783 C CA . LEU A 1 98 ? -17.016 -5.667 6.709 1.00 72.88 98 LEU A CA 1
ATOM 784 C C . LEU A 1 98 ? -17.827 -5.137 7.901 1.00 72.88 98 LEU A C 1
ATOM 786 O O . LEU A 1 98 ? -18.566 -5.904 8.522 1.00 72.88 98 LEU A O 1
ATOM 790 N N . SER A 1 99 ? -17.683 -3.849 8.228 1.00 70.56 99 SER A N 1
ATOM 791 C CA . SER A 1 99 ? -18.405 -3.204 9.318 1.00 70.56 99 SER A CA 1
ATOM 792 C C . SER A 1 99 ? -19.852 -2.925 8.913 1.00 70.56 99 SER A C 1
ATOM 794 O O . SER A 1 99 ? -20.110 -2.314 7.877 1.00 70.56 99 SER A O 1
ATOM 796 N N . ARG A 1 100 ? -20.811 -3.381 9.727 1.00 63.78 100 ARG A N 1
ATOM 797 C CA . ARG A 1 100 ? -22.253 -3.242 9.453 1.00 63.78 100 ARG A CA 1
ATOM 798 C C . ARG A 1 100 ? -22.900 -2.077 10.210 1.00 63.78 100 ARG A C 1
ATOM 800 O O . ARG A 1 100 ? -24.025 -1.721 9.874 1.00 63.78 100 ARG A O 1
ATOM 807 N N . SER A 1 101 ? -22.233 -1.513 11.220 1.00 62.78 101 SER A N 1
ATOM 808 C CA . SER A 1 101 ? -22.842 -0.542 12.142 1.00 62.78 101 SER A CA 1
ATOM 809 C C . SER A 1 101 ? -22.308 0.888 12.012 1.00 62.78 101 SER A C 1
ATOM 811 O O . SER A 1 101 ? -22.890 1.796 12.609 1.00 62.78 101 SER A O 1
ATOM 813 N N . ALA A 1 102 ? -21.243 1.116 11.243 1.00 65.19 102 ALA A N 1
ATOM 814 C CA . ALA A 1 102 ? -20.604 2.424 11.188 1.00 65.19 102 ALA A CA 1
ATOM 815 C C . ALA A 1 102 ? -21.373 3.392 10.276 1.00 65.19 102 ALA A C 1
ATOM 817 O O . ALA A 1 102 ? -22.016 3.002 9.297 1.00 65.19 102 ALA A O 1
ATOM 818 N N . ALA A 1 103 ? -21.300 4.685 10.608 1.00 73.81 103 ALA A N 1
ATOM 819 C CA . ALA A 1 103 ? -21.967 5.729 9.845 1.00 73.81 103 ALA A CA 1
ATOM 820 C C . ALA A 1 103 ? -21.469 5.725 8.385 1.00 73.81 103 ALA A C 1
ATOM 822 O O . ALA A 1 103 ? -20.260 5.840 8.146 1.00 73.81 103 ALA A O 1
ATOM 823 N N . PRO A 1 104 ? -22.372 5.641 7.391 1.00 73.44 104 PRO A N 1
ATOM 824 C CA . PRO A 1 104 ? -21.992 5.487 5.987 1.00 73.44 104 PRO A CA 1
ATOM 825 C C . PRO A 1 104 ? -21.152 6.660 5.460 1.00 73.44 104 PRO A C 1
ATOM 827 O O . PRO A 1 104 ? -20.347 6.473 4.552 1.00 73.44 104 PRO A O 1
ATOM 830 N N . SER A 1 105 ? -21.277 7.851 6.056 1.00 80.56 105 SER A N 1
ATOM 831 C CA . SER A 1 105 ? -20.475 9.033 5.718 1.00 80.56 105 SER A CA 1
ATOM 832 C C . SER A 1 105 ? -18.985 8.864 6.019 1.00 80.56 105 SER A C 1
ATOM 834 O O . SER A 1 105 ? -18.159 9.318 5.234 1.00 80.56 105 SER A O 1
ATOM 836 N N . SER A 1 106 ? -18.639 8.203 7.125 1.00 80.50 106 SER A N 1
ATOM 837 C CA . SER A 1 106 ? -17.247 8.053 7.566 1.00 80.50 106 SER A CA 1
ATOM 838 C C . SER A 1 106 ? -16.541 6.892 6.868 1.00 80.50 106 SER A C 1
ATOM 840 O O . SER A 1 106 ? -15.332 6.927 6.693 1.00 80.50 106 SER A O 1
ATOM 842 N N . ILE A 1 107 ? -17.288 5.872 6.430 1.00 83.38 107 ILE A N 1
ATOM 843 C CA . ILE A 1 107 ? -16.735 4.694 5.739 1.00 83.38 107 ILE A CA 1
ATOM 844 C C . ILE A 1 107 ? -16.533 4.955 4.242 1.00 83.38 107 ILE A C 1
ATOM 846 O O . ILE A 1 107 ? -15.591 4.435 3.647 1.00 83.38 107 ILE A O 1
ATOM 850 N N . LYS A 1 108 ? -17.406 5.764 3.626 1.00 86.44 108 LYS A N 1
ATOM 851 C CA . LYS A 1 108 ? -17.370 6.073 2.190 1.00 86.44 108 LYS A CA 1
ATOM 852 C C . LYS A 1 108 ? -15.973 6.439 1.649 1.00 86.44 108 LYS A C 1
ATOM 854 O O . LYS A 1 108 ? -15.581 5.806 0.670 1.00 86.44 108 LYS A O 1
ATOM 859 N N . PRO A 1 109 ? -15.196 7.363 2.253 1.00 88.06 109 PRO A N 1
ATOM 860 C CA . PRO A 1 109 ? -13.858 7.684 1.747 1.00 88.06 109 PRO A CA 1
ATOM 861 C C . PRO A 1 109 ? -12.913 6.472 1.761 1.00 88.06 109 PRO A C 1
ATOM 863 O O . PRO A 1 109 ? -12.205 6.235 0.788 1.00 88.06 109 PRO A O 1
ATOM 866 N N . HIS A 1 110 ? -12.964 5.640 2.805 1.00 87.06 110 HIS A N 1
ATOM 867 C CA . HIS A 1 110 ? -12.148 4.423 2.898 1.00 87.06 110 HIS A CA 1
ATOM 868 C C . HIS A 1 110 ? -12.529 3.373 1.843 1.00 87.06 110 HIS A C 1
ATOM 870 O O . HIS A 1 110 ? -11.664 2.664 1.324 1.00 87.06 110 HIS A O 1
ATOM 876 N N . VAL A 1 111 ? -13.820 3.272 1.503 1.00 88.31 111 VAL A N 1
ATOM 877 C CA . VAL A 1 111 ? -14.312 2.390 0.429 1.00 88.31 111 VAL A CA 1
ATOM 878 C C . VAL A 1 111 ? -13.791 2.859 -0.925 1.00 88.31 111 VAL A C 1
ATOM 880 O O . VAL A 1 111 ? -13.287 2.049 -1.703 1.00 88.31 111 VAL A O 1
ATOM 883 N N . GLU A 1 112 ? -13.907 4.157 -1.209 1.00 90.31 112 GLU A N 1
ATOM 884 C CA . GLU A 1 112 ? -13.455 4.757 -2.467 1.00 90.31 112 GLU A CA 1
ATOM 885 C C . GLU A 1 112 ? -11.940 4.611 -2.641 1.00 90.31 112 GLU A C 1
ATOM 887 O O . GLU A 1 112 ? -11.475 4.231 -3.718 1.00 90.31 112 GLU A O 1
ATOM 892 N N . GLU A 1 113 ? -11.176 4.820 -1.571 1.00 88.19 113 GLU A N 1
ATOM 893 C CA . GLU A 1 113 ? -9.723 4.663 -1.563 1.00 88.19 113 GLU A CA 1
ATOM 894 C C . GLU A 1 113 ? -9.299 3.200 -1.779 1.00 88.19 113 GLU A C 1
ATOM 896 O O . GLU A 1 113 ? -8.434 2.910 -2.609 1.00 88.19 113 GLU A O 1
ATOM 901 N N . CYS A 1 114 ? -9.967 2.253 -1.112 1.00 89.56 114 CYS A N 1
ATOM 902 C CA . CYS A 1 114 ? -9.753 0.819 -1.317 1.00 89.56 114 CYS A CA 1
ATOM 903 C C . CYS A 1 114 ? -10.074 0.390 -2.758 1.00 89.56 114 CYS A C 1
ATOM 905 O O . CYS A 1 114 ? -9.304 -0.345 -3.382 1.00 89.56 114 CYS A O 1
ATOM 907 N N . LEU A 1 115 ? -11.185 0.883 -3.314 1.00 90.50 115 LEU A N 1
ATOM 908 C CA . LEU A 1 115 ? -11.586 0.593 -4.688 1.00 90.50 115 LEU A CA 1
ATOM 909 C C . LEU A 1 115 ? -10.607 1.197 -5.702 1.00 90.50 115 LEU A C 1
ATOM 911 O O . LEU A 1 115 ? -10.268 0.542 -6.687 1.00 90.50 115 LEU A O 1
ATOM 915 N N . SER A 1 116 ? -10.138 2.421 -5.461 1.00 91.44 116 SER A N 1
ATOM 916 C CA . SER A 1 116 ? -9.112 3.071 -6.281 1.00 91.44 116 SER A CA 1
ATOM 917 C C . SER A 1 116 ? -7.806 2.274 -6.271 1.00 91.44 116 SER A C 1
ATOM 919 O O . SER A 1 116 ? -7.246 1.992 -7.331 1.00 91.44 116 SER A O 1
ATOM 921 N N . ALA A 1 117 ? -7.350 1.828 -5.098 1.00 88.44 117 ALA A N 1
ATOM 922 C CA . ALA A 1 117 ? -6.164 0.986 -4.977 1.00 88.44 117 ALA A CA 1
ATOM 923 C C . ALA A 1 117 ? -6.326 -0.353 -5.720 1.00 88.44 117 ALA A C 1
ATOM 925 O O . ALA A 1 117 ? -5.426 -0.765 -6.452 1.00 88.44 117 ALA A O 1
ATOM 926 N N . ALA A 1 118 ? -7.484 -1.009 -5.600 1.00 89.06 118 ALA A N 1
ATOM 927 C CA . ALA A 1 118 ? -7.768 -2.250 -6.319 1.00 89.06 118 ALA A CA 1
ATOM 928 C C . ALA A 1 118 ? -7.753 -2.058 -7.847 1.00 89.06 118 ALA A C 1
ATOM 930 O O . ALA A 1 118 ? -7.195 -2.888 -8.566 1.00 89.06 118 ALA A O 1
ATOM 931 N N . LYS A 1 119 ? -8.315 -0.951 -8.348 1.00 90.44 119 LYS A N 1
ATOM 932 C CA . LYS A 1 119 ? -8.272 -0.602 -9.777 1.00 90.44 119 LYS A CA 1
ATOM 933 C C . LYS A 1 119 ? -6.844 -0.388 -10.270 1.00 90.44 119 LYS A C 1
ATOM 935 O O . LYS A 1 119 ? -6.477 -0.985 -11.274 1.00 90.44 119 LYS A O 1
ATOM 940 N N . GLN A 1 120 ? -6.025 0.356 -9.526 1.00 88.00 120 GLN A N 1
ATOM 941 C CA . GLN A 1 120 ? -4.613 0.565 -9.869 1.00 88.00 120 GLN A CA 1
ATOM 942 C C . GLN A 1 120 ? -3.848 -0.760 -9.978 1.00 88.00 120 GLN A C 1
ATOM 944 O O . GLN A 1 120 ? -3.047 -0.947 -10.889 1.00 88.00 120 GLN A O 1
ATOM 949 N N . VAL A 1 121 ? -4.106 -1.709 -9.071 1.00 86.75 121 VAL A N 1
ATOM 950 C CA . VAL A 1 121 ? -3.525 -3.059 -9.140 1.00 86.75 121 VAL A CA 1
ATOM 951 C C . VAL A 1 121 ? -3.932 -3.781 -10.421 1.00 86.75 121 VAL A C 1
ATOM 953 O O . VAL A 1 121 ? -3.079 -4.371 -11.082 1.00 86.75 121 VAL A O 1
ATOM 956 N N . LEU A 1 122 ? -5.216 -3.732 -10.780 1.00 86.81 122 LEU A N 1
ATOM 957 C CA . LEU A 1 122 ? -5.720 -4.363 -11.999 1.00 86.81 122 LEU A CA 1
ATOM 958 C C . LEU A 1 122 ? -5.117 -3.731 -13.255 1.00 86.81 122 LEU A C 1
ATOM 960 O O . LEU A 1 122 ? -4.662 -4.466 -14.123 1.00 86.81 122 LEU A O 1
ATOM 964 N N . GLU A 1 123 ? -5.055 -2.403 -13.326 1.00 86.81 123 GLU A N 1
ATOM 965 C CA . GLU A 1 123 ? -4.422 -1.673 -14.431 1.00 86.81 123 GLU A CA 1
ATOM 966 C C . GLU A 1 123 ? -2.947 -2.066 -14.578 1.00 86.81 123 GLU A C 1
ATOM 968 O O . GLU A 1 123 ? -2.529 -2.477 -15.656 1.00 86.81 123 GLU A O 1
ATOM 973 N N . MET A 1 124 ? -2.184 -2.090 -13.478 1.00 81.00 124 MET A N 1
ATOM 974 C CA . MET A 1 124 ? -0.784 -2.533 -13.503 1.00 81.00 124 MET A CA 1
ATOM 975 C C . MET A 1 124 ? -0.627 -3.982 -13.988 1.00 81.00 124 MET A C 1
ATOM 977 O O . MET A 1 124 ? 0.330 -4.302 -14.692 1.00 81.00 124 MET A O 1
ATOM 981 N N . VAL A 1 125 ? -1.542 -4.879 -13.609 1.00 82.06 125 VAL A N 1
ATOM 982 C CA . VAL A 1 125 ? -1.529 -6.273 -14.081 1.00 82.06 125 VAL A CA 1
ATOM 983 C C . VAL A 1 125 ? -1.874 -6.357 -15.568 1.00 82.06 125 VAL A C 1
ATOM 985 O O . VAL A 1 125 ? -1.233 -7.126 -16.285 1.00 82.06 125 VAL A O 1
ATOM 988 N N 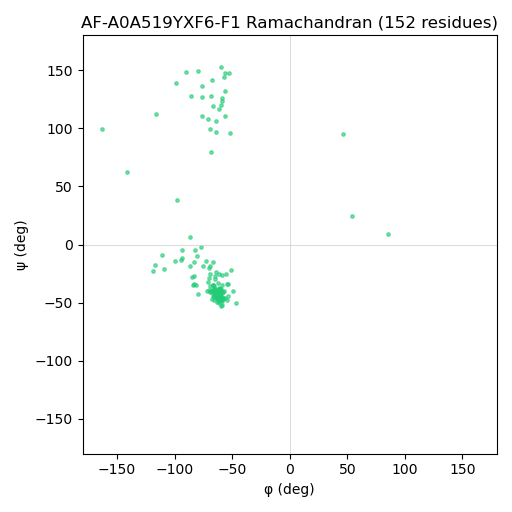. LEU A 1 126 ? -2.845 -5.575 -16.042 1.00 82.69 126 LEU A N 1
ATOM 989 C CA . LEU A 1 126 ? -3.218 -5.524 -17.456 1.00 82.69 126 LEU A CA 1
ATOM 990 C C . LEU A 1 126 ? -2.066 -5.000 -18.321 1.00 82.69 126 LEU A C 1
ATOM 992 O O . LEU A 1 126 ? -1.753 -5.626 -19.334 1.00 82.69 126 LEU A O 1
ATOM 996 N N . ASP A 1 127 ? -1.381 -3.944 -17.881 1.00 78.19 127 ASP A N 1
ATOM 997 C CA . ASP A 1 127 ? -0.194 -3.408 -18.558 1.00 78.19 127 ASP A CA 1
ATOM 998 C C . ASP A 1 127 ? 0.908 -4.471 -18.679 1.00 78.19 127 ASP A C 1
ATOM 1000 O O . ASP A 1 127 ? 1.514 -4.641 -19.736 1.00 78.19 127 ASP A O 1
ATOM 1004 N N . PHE A 1 128 ? 1.133 -5.272 -17.631 1.00 74.44 128 PHE A N 1
ATOM 1005 C CA . PHE A 1 128 ? 2.114 -6.359 -17.682 1.00 74.44 128 PHE A CA 1
ATOM 1006 C C . PHE A 1 128 ? 1.770 -7.470 -18.666 1.00 74.44 128 PHE A C 1
ATOM 1008 O O . PHE A 1 128 ? 2.676 -8.044 -19.283 1.00 74.44 128 PHE A O 1
ATOM 1015 N N . VAL A 1 129 ? 0.485 -7.809 -18.766 1.00 75.81 129 VAL A N 1
ATOM 1016 C CA . VAL A 1 129 ? 0.001 -8.804 -19.724 1.00 75.81 129 VAL A CA 1
ATOM 1017 C C . VAL A 1 129 ? 0.176 -8.273 -21.146 1.00 75.81 129 VAL A C 1
ATOM 1019 O O . VAL A 1 129 ? 0.690 -9.001 -21.993 1.00 75.81 129 VAL A O 1
ATOM 1022 N N . ALA A 1 130 ? -0.171 -7.005 -21.389 1.00 76.00 130 ALA A N 1
ATOM 1023 C CA . ALA A 1 130 ? 0.006 -6.352 -22.684 1.00 76.00 130 ALA A CA 1
ATOM 1024 C C . ALA A 1 130 ? 1.486 -6.277 -23.102 1.00 76.00 130 ALA A C 1
ATOM 1026 O O . ALA A 1 130 ? 1.823 -6.571 -24.248 1.00 76.00 130 ALA A O 1
ATOM 1027 N N . ASP A 1 131 ? 2.378 -5.978 -22.158 1.00 70.81 131 ASP A N 1
ATOM 1028 C CA . ASP A 1 131 ? 3.818 -5.877 -22.395 1.00 70.81 131 ASP A CA 1
ATOM 1029 C C . ASP A 1 131 ? 4.527 -7.246 -22.517 1.00 70.81 131 ASP A C 1
ATOM 1031 O O . ASP A 1 131 ? 5.742 -7.287 -22.717 1.00 70.81 131 ASP A O 1
ATOM 1035 N N . ASN A 1 132 ? 3.822 -8.378 -22.368 1.00 64.56 132 ASN A N 1
ATOM 1036 C CA . ASN A 1 132 ? 4.382 -9.741 -22.312 1.00 64.56 132 ASN A CA 1
ATOM 1037 C C . ASN A 1 132 ? 5.493 -9.923 -21.247 1.00 64.56 132 ASN A C 1
ATOM 1039 O O . ASN A 1 132 ? 6.348 -10.807 -21.336 1.00 64.56 132 ASN A O 1
ATOM 1043 N N . HIS A 1 133 ? 5.485 -9.085 -20.206 1.00 62.66 133 HIS A N 1
ATOM 1044 C CA . HIS A 1 133 ? 6.480 -9.061 -19.129 1.00 62.66 133 HIS A CA 1
ATOM 1045 C C . HIS A 1 133 ? 5.994 -9.821 -17.885 1.00 62.66 133 HIS A C 1
ATOM 1047 O O . HIS A 1 133 ? 6.246 -9.406 -16.754 1.00 62.66 133 HIS A O 1
ATOM 1053 N N . MET A 1 134 ? 5.294 -10.949 -18.060 1.00 56.06 134 MET A N 1
ATOM 1054 C CA . MET A 1 134 ? 4.764 -11.727 -16.936 1.00 56.06 134 MET A CA 1
ATOM 1055 C C . MET A 1 134 ? 5.915 -12.276 -16.072 1.00 56.06 134 MET A C 1
ATOM 1057 O O . MET A 1 134 ? 6.544 -13.292 -16.375 1.00 56.06 134 MET A O 1
ATOM 1061 N N . PHE A 1 135 ? 6.232 -11.576 -14.982 1.00 57.91 135 PHE A N 1
ATOM 1062 C CA . PHE A 1 135 ? 7.336 -11.932 -14.098 1.00 57.91 135 PHE A CA 1
ATOM 1063 C C . PHE A 1 135 ? 7.006 -13.225 -13.336 1.00 57.91 135 PHE A C 1
ATOM 1065 O O . PHE A 1 135 ? 6.325 -13.213 -12.309 1.00 57.91 135 PHE A O 1
ATOM 1072 N N . GLN A 1 136 ? 7.544 -14.347 -13.820 1.00 52.69 136 GLN A N 1
ATOM 1073 C CA . GLN A 1 136 ? 7.370 -15.708 -13.283 1.00 52.69 136 GLN A CA 1
ATOM 1074 C C . GLN A 1 136 ? 7.648 -15.845 -11.766 1.00 52.69 136 GLN A C 1
ATOM 1076 O O . GLN A 1 136 ? 7.145 -16.767 -11.126 1.00 52.69 136 GLN A O 1
ATOM 1081 N N . GLY A 1 137 ? 8.412 -14.925 -11.163 1.00 54.56 137 GLY A N 1
ATOM 1082 C CA . GLY A 1 137 ? 8.760 -14.948 -9.736 1.00 54.56 1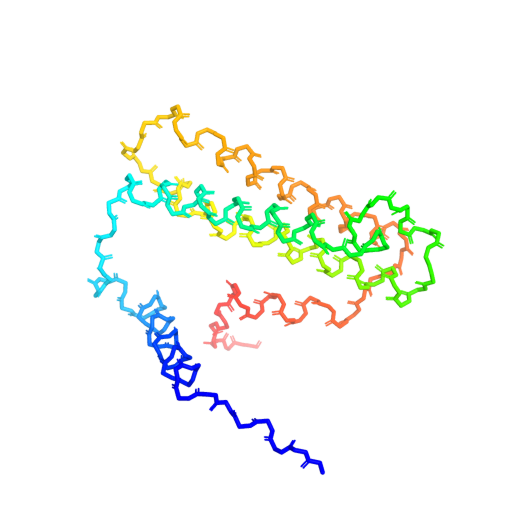37 GLY A CA 1
ATOM 1083 C C . GLY A 1 137 ? 7.865 -14.124 -8.800 1.00 54.56 137 GLY A C 1
ATOM 1084 O O . GLY A 1 137 ? 7.960 -14.304 -7.590 1.00 54.56 137 GLY A O 1
ATOM 1085 N N . PHE A 1 138 ? 7.013 -13.226 -9.309 1.00 50.16 138 PHE A N 1
ATOM 1086 C CA . PHE A 1 138 ? 6.417 -12.168 -8.475 1.00 50.16 138 PHE A CA 1
ATOM 1087 C C . PHE A 1 138 ? 5.157 -12.599 -7.698 1.00 50.16 138 PHE A C 1
ATOM 1089 O O . PHE A 1 138 ? 4.941 -12.194 -6.561 1.00 50.16 138 PHE A O 1
ATOM 1096 N N . TRP A 1 139 ? 4.326 -13.464 -8.278 1.00 50.88 139 TRP A N 1
ATOM 1097 C CA . TRP A 1 139 ? 3.024 -13.834 -7.706 1.00 50.88 139 TRP A CA 1
ATOM 1098 C C . TRP A 1 139 ? 3.082 -14.992 -6.693 1.00 50.88 139 TRP A C 1
ATOM 1100 O O . TRP A 1 139 ? 2.179 -15.132 -5.862 1.00 50.88 139 TRP A O 1
ATOM 1110 N N . LYS A 1 140 ? 4.164 -15.792 -6.694 1.00 33.66 140 LYS A N 1
ATOM 1111 C CA . LYS A 1 140 ? 4.341 -16.921 -5.758 1.00 33.66 140 LYS A CA 1
ATOM 1112 C C . LYS A 1 140 ? 4.443 -16.481 -4.291 1.00 33.66 140 LYS A C 1
ATOM 1114 O O . LYS A 1 140 ? 4.109 -17.266 -3.405 1.00 33.66 140 LYS A O 1
ATOM 1119 N N . THR A 1 141 ? 4.844 -15.240 -4.019 1.00 42.66 141 THR A N 1
ATOM 1120 C CA . THR A 1 141 ? 4.850 -14.660 -2.665 1.00 42.66 141 THR A CA 1
ATOM 1121 C C . THR A 1 141 ? 3.494 -14.070 -2.259 1.00 42.66 141 THR A C 1
ATOM 1123 O O . THR A 1 141 ? 3.157 -14.113 -1.078 1.00 42.66 141 THR A O 1
ATOM 1126 N N . GLN A 1 142 ? 2.679 -13.605 -3.216 1.00 44.41 142 GLN A N 1
ATOM 1127 C CA . GLN A 1 142 ? 1.386 -12.947 -2.958 1.00 44.41 142 GLN A CA 1
ATOM 1128 C C . GLN A 1 142 ? 0.253 -13.952 -2.659 1.00 44.41 142 GLN A C 1
ATOM 1130 O O . GLN A 1 142 ? -0.512 -13.763 -1.711 1.00 44.41 142 GLN A O 1
ATOM 1135 N N . VAL A 1 143 ? 0.169 -15.058 -3.413 1.00 33.59 143 VAL A N 1
ATOM 1136 C CA . VAL A 1 143 ? -0.900 -16.073 -3.247 1.00 33.59 143 VAL A CA 1
ATOM 1137 C C . VAL A 1 143 ? -0.747 -16.870 -1.945 1.00 33.59 143 VAL A C 1
ATOM 1139 O O . VAL A 1 143 ? -1.732 -17.275 -1.330 1.00 33.59 143 VAL A O 1
ATOM 1142 N N . ARG A 1 144 ? 0.485 -17.031 -1.446 1.00 27.08 144 ARG A N 1
ATOM 1143 C CA . ARG A 1 144 ? 0.759 -17.784 -0.210 1.00 27.08 144 ARG A CA 1
ATOM 1144 C C . ARG A 1 144 ? 0.256 -17.090 1.065 1.00 27.08 144 ARG A C 1
ATOM 1146 O O . ARG A 1 144 ? 0.107 -17.745 2.093 1.00 27.08 144 ARG A O 1
ATOM 1153 N N . LEU A 1 145 ? -0.016 -15.784 1.023 1.00 35.47 145 LEU A N 1
ATOM 1154 C CA . LEU A 1 145 ? -0.524 -15.037 2.181 1.00 35.47 145 LEU A CA 1
ATOM 1155 C C . LEU A 1 145 ? -2.056 -14.930 2.225 1.00 35.47 145 LEU A C 1
ATOM 1157 O O . LEU A 1 145 ? -2.593 -14.564 3.269 1.00 35.47 145 LEU A O 1
ATOM 1161 N N . THR A 1 146 ? -2.758 -15.280 1.143 1.00 34.59 146 THR A N 1
ATOM 1162 C CA . THR A 1 146 ? -4.223 -15.140 1.030 1.00 34.59 146 THR A CA 1
ATOM 1163 C C . THR A 1 146 ? -4.979 -16.454 0.864 1.00 34.59 146 THR A C 1
ATOM 1165 O O . THR A 1 146 ? -6.167 -16.487 1.171 1.00 34.59 146 THR A O 1
ATOM 1168 N N . ILE A 1 147 ? -4.318 -17.545 0.473 1.00 30.52 147 ILE A N 1
ATOM 1169 C CA . ILE A 1 147 ? -4.948 -18.865 0.384 1.00 30.52 147 ILE A CA 1
ATOM 1170 C C . ILE A 1 147 ? -4.249 -19.778 1.396 1.00 30.52 147 ILE A C 1
ATOM 1172 O O . ILE A 1 147 ? -3.063 -20.069 1.222 1.00 30.52 147 ILE A O 1
ATOM 1176 N N . PRO A 1 148 ? -4.921 -20.227 2.475 1.00 35.47 148 PRO A N 1
ATOM 1177 C CA . PRO A 1 148 ? -4.436 -21.388 3.191 1.00 35.47 148 PRO A CA 1
ATOM 1178 C C . PRO A 1 148 ? -4.468 -22.526 2.178 1.00 35.47 148 PRO A C 1
ATOM 1180 O O . PRO A 1 148 ? -5.532 -22.881 1.676 1.00 35.47 148 PRO A O 1
ATOM 1183 N N . THR A 1 149 ? -3.298 -23.063 1.857 1.00 35.94 149 THR A N 1
ATOM 1184 C CA . THR A 1 149 ? -3.178 -24.420 1.344 1.00 35.94 149 THR A CA 1
ATOM 1185 C C . THR A 1 149 ? -3.917 -25.318 2.328 1.00 35.94 149 THR A C 1
ATOM 1187 O O . THR A 1 149 ? -3.399 -25.651 3.394 1.00 35.94 149 THR A O 1
ATOM 1190 N N . ALA A 1 150 ? -5.172 -25.619 2.009 1.00 30.78 150 ALA A N 1
ATOM 1191 C CA . ALA A 1 150 ? -5.787 -26.840 2.458 1.00 30.78 150 ALA A CA 1
ATOM 1192 C C . ALA A 1 150 ? -4.982 -27.946 1.779 1.00 30.78 150 ALA A C 1
ATOM 1194 O O . ALA A 1 150 ? -5.041 -28.114 0.563 1.00 30.78 150 ALA A O 1
ATOM 1195 N N . ASP A 1 151 ? -4.161 -28.630 2.567 1.00 36.94 151 ASP A N 1
ATOM 1196 C CA . ASP A 1 151 ? -3.741 -29.978 2.231 1.00 36.94 151 ASP A CA 1
ATOM 1197 C C . ASP A 1 151 ? -5.009 -30.811 2.043 1.00 36.94 151 ASP A C 1
ATOM 1199 O O . ASP A 1 151 ? -5.727 -31.043 3.012 1.00 36.94 151 ASP A O 1
ATOM 1203 N N . LEU A 1 152 ? -5.298 -31.224 0.809 1.00 30.89 152 LEU A N 1
ATOM 1204 C CA . LEU A 1 152 ? -6.131 -32.384 0.501 1.00 30.89 152 LEU A CA 1
ATOM 1205 C C . LEU A 1 152 ? -5.910 -32.798 -0.963 1.00 30.89 152 LEU A C 1
ATOM 1207 O O . LEU A 1 152 ? -6.454 -32.200 -1.880 1.00 30.89 152 LEU A O 1
ATOM 1211 N N . ILE A 1 153 ? -5.065 -33.820 -1.127 1.00 32.38 153 ILE A N 1
ATOM 1212 C CA . ILE A 1 153 ? -5.318 -35.020 -1.941 1.00 32.38 153 ILE A CA 1
ATOM 1213 C C . ILE A 1 153 ? -5.899 -34.765 -3.347 1.00 32.38 153 ILE A C 1
ATOM 1215 O O . ILE A 1 153 ? -7.114 -34.683 -3.514 1.00 32.38 153 ILE A O 1
ATOM 1219 N N . CYS A 1 154 ? -5.005 -34.702 -4.339 1.00 32.44 154 CYS A N 1
ATOM 1220 C CA . CYS A 1 154 ? -4.959 -35.520 -5.567 1.00 32.44 154 CYS A CA 1
ATOM 1221 C C . CYS A 1 154 ? -3.837 -34.992 -6.470 1.00 32.44 154 CYS A C 1
ATOM 1223 O O . CYS A 1 154 ? -3.908 -33.810 -6.873 1.00 32.44 154 CYS A O 1
#